Protein AF-A0A932YH78-F1 (afdb_monomer_lite)

Secondary structure (DSSP, 8-state):
-HHHHHHHHHHHHHHHHHHHHHHHHHHHHHHHHHHHHHHHHHHHHHHHHHHHHHHHHHHTSHHHHHHHHHHHHT---TTPPP----PPP-----

pLDDT: mean 86.24, std 13.24, range [41.47, 97.06]

Foldseek 3Di:
DVVVVVVVVVVVVVVVVVVVVVVVVVVVVVVVVVVVVVVVVVVVVVVVVVVVVVVVVQCVPVVSVVVVVCVVVVDDDPPDDDDDDDPPPPPPDD

Structure (mmCIF, N/CA/C/O backbone):
data_AF-A0A932YH78-F1
#
_entry.id   AF-A0A932YH78-F1
#
loop_
_atom_site.group_PDB
_atom_site.id
_atom_site.type_symbol
_atom_site.label_atom_id
_atom_site.label_alt_id
_atom_site.label_comp_id
_atom_site.label_asym_id
_atom_site.label_entity_id
_atom_site.label_seq_id
_atom_site.pdbx_PDB_ins_code
_atom_site.Cartn_x
_atom_site.Cartn_y
_atom_site.Cartn_z
_atom_site.occupancy
_atom_site.B_iso_or_equiv
_atom_site.auth_seq_id
_atom_site.auth_comp_id
_atom_site.auth_asym_id
_atom_site.auth_atom_id
_atom_site.pdbx_PDB_model_num
ATOM 1 N N . MET A 1 1 ? 32.812 -2.220 -48.694 1.00 71.88 1 MET A N 1
ATOM 2 C CA . MET A 1 1 ? 31.414 -1.747 -48.553 1.00 71.88 1 MET A CA 1
ATOM 3 C C . MET A 1 1 ? 30.556 -2.660 -47.687 1.00 71.88 1 MET A C 1
ATOM 5 O O . MET A 1 1 ? 30.037 -2.178 -46.693 1.00 71.88 1 MET A O 1
ATOM 9 N N . THR A 1 2 ? 30.450 -3.960 -47.976 1.00 88.00 2 THR A N 1
ATOM 10 C CA . THR A 1 2 ? 29.596 -4.908 -47.221 1.00 88.00 2 THR A CA 1
ATOM 11 C C . THR A 1 2 ? 29.855 -4.936 -45.710 1.00 88.00 2 THR A C 1
ATOM 13 O O . THR A 1 2 ? 28.911 -4.894 -44.932 1.00 88.00 2 THR A O 1
ATOM 16 N N . LYS A 1 3 ? 31.123 -4.905 -45.278 1.00 92.12 3 LYS A N 1
ATOM 17 C CA . LYS A 1 3 ? 31.497 -4.853 -43.849 1.00 92.12 3 LYS A CA 1
ATOM 18 C C . LYS A 1 3 ? 31.032 -3.574 -43.136 1.00 92.12 3 LYS A C 1
ATOM 20 O O . LYS A 1 3 ? 30.655 -3.631 -41.975 1.00 92.12 3 LYS A O 1
ATOM 25 N N . ILE A 1 4 ? 31.034 -2.437 -43.838 1.00 92.88 4 ILE A N 1
ATOM 26 C CA . ILE A 1 4 ? 30.588 -1.145 -43.291 1.00 92.88 4 ILE A CA 1
ATOM 27 C C . ILE A 1 4 ? 29.063 -1.145 -43.150 1.00 92.88 4 ILE A C 1
ATOM 29 O O . ILE A 1 4 ? 28.545 -0.759 -42.111 1.00 92.88 4 ILE A O 1
ATOM 33 N N . ILE A 1 5 ? 28.348 -1.655 -44.158 1.00 93.94 5 ILE A N 1
ATOM 34 C CA . ILE A 1 5 ? 26.886 -1.805 -44.108 1.00 93.94 5 ILE A CA 1
ATOM 35 C C . ILE A 1 5 ? 26.485 -2.747 -42.964 1.00 93.94 5 ILE A C 1
ATOM 37 O O . ILE A 1 5 ? 25.608 -2.407 -42.177 1.00 93.94 5 ILE A O 1
ATOM 41 N N . ALA A 1 6 ? 27.167 -3.887 -42.818 1.00 94.44 6 ALA A N 1
ATOM 42 C CA . ALA A 1 6 ? 26.920 -4.822 -41.722 1.00 94.44 6 ALA A CA 1
ATOM 43 C C . ALA A 1 6 ? 27.150 -4.179 -40.343 1.00 94.44 6 ALA A C 1
ATOM 45 O O . ALA A 1 6 ? 26.337 -4.366 -39.444 1.00 94.44 6 ALA A O 1
ATOM 46 N N . ALA A 1 7 ? 28.211 -3.379 -40.187 1.00 95.38 7 ALA A N 1
ATOM 47 C CA . ALA A 1 7 ? 28.480 -2.657 -38.944 1.00 95.38 7 ALA A CA 1
ATOM 48 C C . ALA A 1 7 ? 27.387 -1.623 -38.619 1.00 95.38 7 ALA A C 1
ATOM 50 O O . ALA A 1 7 ? 26.962 -1.524 -37.470 1.00 95.38 7 ALA A O 1
ATOM 51 N N . ILE A 1 8 ? 26.891 -0.895 -39.626 1.00 95.94 8 ILE A N 1
ATOM 52 C CA . ILE A 1 8 ? 25.796 0.072 -39.458 1.00 95.94 8 ILE A CA 1
ATOM 53 C C . ILE A 1 8 ? 24.508 -0.640 -39.034 1.00 95.94 8 ILE A C 1
ATOM 55 O O . ILE A 1 8 ? 23.867 -0.214 -38.076 1.00 95.94 8 ILE A O 1
ATOM 59 N N . VAL A 1 9 ? 24.151 -1.742 -39.700 1.00 96.19 9 VAL A N 1
ATOM 60 C CA . VAL A 1 9 ? 22.956 -2.534 -39.363 1.00 96.19 9 VAL A CA 1
ATOM 61 C C . VAL A 1 9 ? 23.052 -3.091 -37.943 1.00 96.19 9 VAL A C 1
ATOM 63 O O . VAL A 1 9 ? 22.089 -2.992 -37.185 1.00 96.19 9 VAL A O 1
ATOM 66 N N . LEU A 1 10 ? 24.216 -3.618 -37.554 1.00 95.94 10 LEU A N 1
ATOM 67 C CA . LEU A 1 10 ? 24.441 -4.127 -36.202 1.00 95.94 10 LEU A CA 1
ATOM 68 C C . LEU A 1 10 ? 24.305 -3.014 -35.152 1.00 95.94 10 LEU A C 1
ATOM 70 O O . LEU A 1 10 ? 23.657 -3.214 -34.127 1.00 95.94 10 LEU A O 1
ATOM 74 N N . GLY A 1 11 ? 24.865 -1.831 -35.422 1.00 96.19 11 GLY A N 1
ATOM 75 C CA . GLY A 1 11 ? 24.739 -0.670 -34.541 1.00 96.19 11 GLY A CA 1
ATOM 76 C C . GLY A 1 11 ? 23.284 -0.241 -34.352 1.00 96.19 11 GLY A C 1
ATOM 77 O O . GLY A 1 11 ? 22.843 -0.023 -33.226 1.00 96.19 11 GLY A O 1
ATOM 78 N N . LEU A 1 12 ? 22.512 -0.199 -35.439 1.00 96.31 12 LEU A N 1
ATOM 79 C CA . LEU A 1 12 ? 21.084 0.129 -35.406 1.00 96.31 12 LEU A CA 1
ATOM 80 C C . LEU A 1 12 ? 20.287 -0.896 -34.586 1.00 96.31 12 LEU A C 1
ATOM 82 O O . LEU A 1 12 ? 19.434 -0.523 -33.783 1.00 96.31 12 LEU A O 1
ATOM 86 N N . LEU A 1 13 ? 20.619 -2.180 -34.729 1.00 96.44 13 LEU A N 1
ATOM 87 C CA . LEU A 1 13 ? 19.980 -3.268 -33.993 1.00 96.44 13 LEU A CA 1
ATOM 88 C C . LEU A 1 13 ? 20.256 -3.168 -32.483 1.00 96.44 13 LEU A C 1
ATOM 90 O O . LEU A 1 13 ? 19.335 -3.319 -31.682 1.00 96.44 13 LEU A O 1
ATOM 94 N N . ILE A 1 14 ? 21.487 -2.829 -32.087 1.00 96.50 14 ILE A N 1
ATOM 95 C CA . ILE A 1 14 ? 21.848 -2.607 -30.677 1.00 96.50 14 ILE A CA 1
ATOM 96 C C . ILE A 1 14 ? 21.064 -1.432 -30.083 1.00 96.50 14 ILE A C 1
ATOM 98 O O . ILE A 1 14 ? 20.573 -1.537 -28.961 1.00 96.50 14 ILE A O 1
ATOM 102 N N . VAL A 1 15 ? 20.908 -0.331 -30.825 1.00 96.56 15 VAL A N 1
ATOM 103 C CA . VAL A 1 15 ? 20.143 0.838 -30.357 1.00 96.56 15 VAL A CA 1
ATOM 104 C C . VAL A 1 15 ? 18.673 0.480 -30.131 1.00 96.56 15 VAL A C 1
ATOM 106 O O . VAL A 1 15 ? 18.110 0.835 -29.095 1.00 96.56 15 VAL A O 1
ATOM 109 N N . VAL A 1 16 ? 18.062 -0.264 -31.058 1.00 96.88 16 VAL A N 1
ATOM 110 C CA . VAL A 1 16 ? 16.668 -0.718 -30.925 1.00 96.88 16 VAL A CA 1
ATOM 111 C C . VAL A 1 16 ? 16.508 -1.634 -29.711 1.00 96.88 16 VAL A C 1
ATOM 113 O O . VAL A 1 16 ? 15.637 -1.390 -28.878 1.00 96.88 16 VAL A O 1
ATOM 116 N N . LEU A 1 17 ? 17.383 -2.633 -29.553 1.00 96.00 17 LEU A N 1
ATOM 117 C CA . LEU A 1 17 ? 17.341 -3.538 -28.400 1.00 96.00 17 LEU A CA 1
ATOM 118 C C . LEU A 1 17 ? 17.559 -2.801 -27.075 1.00 96.00 17 LEU A C 1
ATOM 120 O O . LEU A 1 17 ? 16.864 -3.077 -26.099 1.00 96.00 17 LEU A O 1
ATOM 124 N N . GLY A 1 18 ? 18.487 -1.843 -27.039 1.00 95.75 18 GLY A N 1
ATOM 125 C CA . GLY A 1 18 ? 18.727 -1.019 -25.857 1.00 95.75 18 GLY A CA 1
ATOM 126 C C . GLY A 1 18 ? 17.484 -0.231 -25.441 1.00 95.75 18 GLY A C 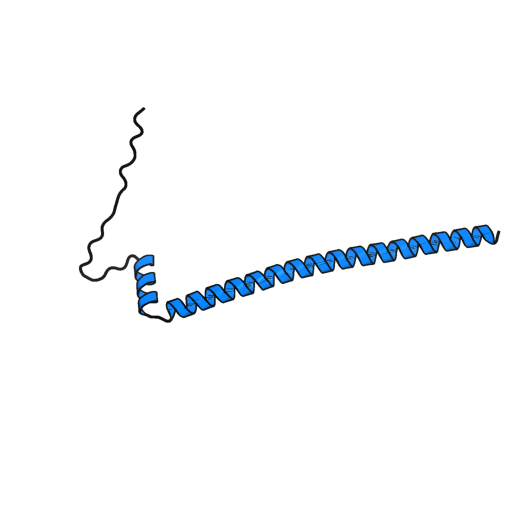1
ATOM 127 O O . GLY A 1 18 ? 17.169 -0.164 -24.252 1.00 95.75 18 GLY A O 1
ATOM 128 N N . ASN A 1 19 ? 16.744 0.308 -26.414 1.00 95.69 19 ASN A N 1
ATOM 129 C CA . ASN A 1 19 ? 15.517 1.052 -26.148 1.00 95.69 19 ASN A CA 1
ATOM 130 C C . ASN A 1 19 ? 14.392 0.147 -25.616 1.00 95.69 19 ASN A C 1
ATOM 132 O O . ASN A 1 19 ? 13.750 0.487 -24.623 1.00 95.69 19 ASN A O 1
ATOM 136 N N . GLU A 1 20 ? 14.200 -1.034 -26.210 1.00 95.38 20 GLU A N 1
ATOM 137 C CA . GLU A 1 20 ? 13.208 -2.016 -25.741 1.00 95.38 20 GLU A CA 1
ATOM 138 C C . GLU A 1 20 ? 13.494 -2.479 -24.305 1.00 95.38 20 GLU A C 1
ATOM 140 O O . GLU A 1 20 ? 12.596 -2.504 -23.460 1.00 95.38 20 GLU A O 1
ATOM 145 N N . ILE A 1 21 ? 14.762 -2.770 -23.990 1.00 95.19 21 ILE A N 1
ATOM 146 C CA . ILE A 1 21 ? 15.182 -3.154 -22.635 1.00 95.19 21 ILE A CA 1
ATOM 147 C C . ILE A 1 21 ? 14.907 -2.018 -21.647 1.00 95.19 21 ILE A C 1
ATOM 149 O O . ILE A 1 21 ? 14.347 -2.255 -20.573 1.00 95.19 21 ILE A O 1
ATOM 153 N N . TYR A 1 22 ? 15.265 -0.782 -22.002 1.00 94.94 22 TYR A N 1
ATOM 154 C CA . TYR A 1 22 ? 15.033 0.381 -21.148 1.00 94.94 22 TYR A CA 1
ATOM 155 C C . TYR A 1 22 ? 13.537 0.611 -20.891 1.00 94.94 22 TYR A C 1
ATOM 157 O O . TYR A 1 22 ? 13.115 0.812 -19.748 1.00 94.94 22 TYR A O 1
ATOM 165 N N . PHE A 1 23 ? 12.720 0.526 -21.939 1.00 94.56 23 PHE A N 1
ATOM 166 C CA . PHE A 1 23 ? 11.275 0.690 -21.847 1.00 94.56 23 PHE A CA 1
ATOM 167 C C . PHE A 1 23 ? 10.624 -0.400 -20.991 1.00 94.56 23 PHE A C 1
ATOM 169 O O . PHE A 1 23 ? 9.794 -0.097 -20.128 1.00 94.56 23 PHE A O 1
ATOM 176 N N . PHE A 1 24 ? 11.033 -1.657 -21.174 1.00 94.50 24 PHE A N 1
ATOM 177 C CA . PHE A 1 24 ? 10.555 -2.778 -20.369 1.00 94.50 24 PHE A CA 1
ATOM 178 C C . PHE A 1 24 ? 10.943 -2.623 -18.895 1.00 94.50 24 PHE A C 1
ATOM 180 O O . PHE A 1 24 ? 10.102 -2.791 -18.009 1.00 94.50 24 PHE A O 1
ATOM 187 N N . TRP A 1 25 ? 12.188 -2.232 -18.617 1.00 93.62 25 TRP A N 1
ATOM 188 C CA . TRP A 1 25 ? 12.660 -2.027 -17.249 1.00 93.62 25 TRP A CA 1
ATOM 189 C C . TRP A 1 25 ? 11.915 -0.887 -16.545 1.00 93.62 25 TRP A C 1
ATOM 191 O O . TRP A 1 25 ? 11.483 -1.040 -15.400 1.00 93.62 25 TRP A O 1
ATOM 201 N N . SER A 1 26 ? 11.681 0.223 -17.252 1.00 93.81 26 SER A N 1
ATOM 202 C CA . SER A 1 26 ? 10.895 1.354 -16.747 1.00 93.81 26 SER A CA 1
ATOM 203 C C . SER A 1 26 ? 9.451 0.951 -16.423 1.00 93.81 26 SER A C 1
ATOM 205 O O . SER A 1 26 ? 8.946 1.241 -15.333 1.00 93.81 26 SER A O 1
ATOM 207 N N . LYS A 1 27 ? 8.800 0.196 -17.319 1.00 92.81 27 LYS A N 1
ATOM 208 C CA . LYS A 1 27 ? 7.443 -0.326 -17.099 1.00 92.81 27 LYS A CA 1
ATOM 209 C C . LYS A 1 27 ? 7.365 -1.270 -15.908 1.00 92.81 27 LYS A C 1
ATOM 211 O O . LYS A 1 27 ? 6.451 -1.127 -15.097 1.00 92.81 27 LYS A O 1
ATOM 216 N N . ASN A 1 28 ? 8.318 -2.192 -15.780 1.00 93.69 28 ASN A N 1
ATOM 217 C CA . ASN A 1 28 ? 8.363 -3.109 -14.644 1.00 93.69 28 ASN A CA 1
ATOM 218 C C . ASN A 1 28 ? 8.512 -2.354 -13.327 1.00 93.69 28 ASN A C 1
ATOM 220 O O . ASN A 1 28 ? 7.775 -2.627 -12.384 1.00 93.69 28 ASN A O 1
ATOM 224 N N . ARG A 1 29 ? 9.397 -1.355 -13.276 1.00 93.88 29 ARG A N 1
ATOM 225 C CA . ARG A 1 29 ? 9.593 -0.549 -12.069 1.00 93.88 29 ARG A CA 1
ATOM 226 C C . ARG A 1 29 ? 8.334 0.237 -11.693 1.00 93.88 29 ARG A C 1
ATOM 228 O O . ARG A 1 29 ? 7.961 0.268 -10.524 1.00 93.88 29 ARG A O 1
ATOM 235 N N . ALA A 1 30 ? 7.647 0.829 -12.670 1.00 93.06 30 ALA A N 1
ATOM 236 C CA . ALA A 1 30 ? 6.387 1.531 -12.429 1.00 93.06 30 ALA A CA 1
ATOM 237 C C . ALA A 1 30 ? 5.269 0.583 -11.954 1.00 93.06 30 ALA A C 1
ATOM 239 O O . ALA A 1 30 ? 4.515 0.925 -11.040 1.00 93.06 30 ALA A O 1
ATOM 240 N N . ALA A 1 31 ? 5.168 -0.609 -12.549 1.00 92.88 31 ALA A N 1
ATOM 241 C CA . ALA A 1 31 ? 4.209 -1.632 -12.139 1.00 92.88 31 ALA A CA 1
ATOM 242 C C . ALA A 1 31 ? 4.490 -2.133 -10.716 1.00 92.88 31 ALA A C 1
ATOM 244 O O . ALA A 1 31 ? 3.564 -2.282 -9.920 1.00 92.88 31 ALA A O 1
ATOM 245 N N . GLU A 1 32 ? 5.761 -2.326 -10.372 1.00 95.44 32 GLU A N 1
ATOM 246 C CA . GLU A 1 32 ? 6.183 -2.756 -9.044 1.00 95.44 32 GLU A CA 1
ATOM 247 C C . GLU A 1 32 ? 5.847 -1.712 -7.972 1.00 95.44 32 GLU A C 1
ATOM 249 O O . GLU A 1 32 ? 5.320 -2.069 -6.918 1.00 95.44 32 GLU A O 1
ATOM 254 N N . THR A 1 33 ? 6.074 -0.422 -8.243 1.00 95.12 33 THR A N 1
ATOM 255 C CA . THR A 1 33 ? 5.682 0.656 -7.320 1.00 95.12 33 THR A CA 1
ATOM 256 C C . THR A 1 33 ? 4.174 0.666 -7.085 1.00 95.12 33 THR A C 1
ATOM 258 O O . THR A 1 33 ? 3.741 0.633 -5.935 1.00 95.12 33 THR A O 1
ATOM 261 N N . ARG A 1 34 ? 3.366 0.614 -8.154 1.00 94.06 34 ARG A N 1
ATOM 262 C CA . ARG A 1 34 ? 1.896 0.567 -8.040 1.00 94.06 34 ARG A CA 1
ATOM 263 C C . ARG A 1 34 ? 1.419 -0.656 -7.264 1.00 94.06 34 ARG A C 1
ATOM 265 O O . ARG A 1 34 ? 0.507 -0.553 -6.449 1.00 94.06 34 ARG A O 1
ATOM 272 N N . TYR A 1 35 ? 2.044 -1.808 -7.495 1.00 95.50 35 TYR A N 1
ATOM 273 C CA . TYR A 1 35 ? 1.737 -3.026 -6.754 1.00 95.50 35 TYR A CA 1
ATOM 274 C C . TYR A 1 35 ? 2.051 -2.873 -5.261 1.00 95.50 35 TYR A C 1
ATOM 276 O O . TYR A 1 35 ? 1.229 -3.248 -4.425 1.00 95.50 35 TYR A O 1
ATOM 284 N N . ARG A 1 36 ? 3.205 -2.290 -4.907 1.00 96.12 36 ARG A N 1
ATOM 285 C CA . ARG A 1 36 ? 3.561 -2.027 -3.503 1.00 96.12 36 ARG A CA 1
ATOM 286 C C . ARG A 1 36 ? 2.582 -1.061 -2.845 1.00 96.12 36 ARG A C 1
ATOM 288 O O . ARG A 1 36 ? 2.138 -1.339 -1.737 1.00 96.12 36 ARG A O 1
ATOM 295 N N . GLU A 1 37 ? 2.220 0.028 -3.515 1.00 96.50 37 GLU A N 1
ATOM 296 C CA . GLU A 1 37 ? 1.238 0.993 -3.005 1.00 96.50 37 GLU A CA 1
ATOM 297 C C . GLU A 1 37 ? -0.123 0.336 -2.765 1.00 96.50 37 GLU A C 1
ATOM 299 O O . GLU A 1 37 ? -0.697 0.477 -1.684 1.00 96.50 37 GLU A O 1
ATOM 304 N N . LEU A 1 38 ? -0.603 -0.452 -3.732 1.00 96.25 38 LEU A N 1
ATOM 305 C CA . LEU A 1 38 ? -1.870 -1.166 -3.610 1.00 96.25 38 LEU A CA 1
ATOM 306 C C . LEU A 1 38 ? -1.833 -2.195 -2.475 1.00 96.25 38 LEU A C 1
ATOM 308 O O . LEU A 1 38 ? -2.792 -2.307 -1.714 1.00 96.25 38 LEU A O 1
ATOM 312 N N . LYS A 1 39 ? -0.716 -2.915 -2.326 1.00 96.38 39 LYS A N 1
ATOM 313 C CA . LYS A 1 39 ? -0.516 -3.872 -1.235 1.00 96.38 39 LYS A CA 1
ATOM 314 C C . LYS A 1 39 ? -0.523 -3.181 0.128 1.00 96.38 39 LYS A C 1
ATOM 316 O O . LYS A 1 39 ? -1.221 -3.638 1.023 1.00 96.38 39 LYS A O 1
ATOM 321 N N . ILE A 1 40 ? 0.174 -2.052 0.266 1.00 97.06 40 ILE A N 1
ATOM 322 C CA . ILE A 1 40 ? 0.160 -1.250 1.499 1.00 97.06 40 ILE A CA 1
ATOM 323 C C . ILE A 1 40 ? -1.261 -0.767 1.811 1.00 97.06 40 ILE A C 1
ATOM 325 O O . ILE A 1 40 ? -1.686 -0.829 2.962 1.00 97.06 40 ILE A O 1
ATOM 329 N N . GLY A 1 41 ? -2.003 -0.299 0.803 1.00 95.56 41 GLY A N 1
ATOM 330 C CA . GLY A 1 41 ? -3.397 0.116 0.970 1.00 95.56 41 GLY A CA 1
ATOM 331 C C . GLY A 1 41 ? -4.295 -1.031 1.435 1.00 95.56 41 GLY A C 1
ATOM 332 O O . GLY A 1 41 ? -5.074 -0.864 2.371 1.00 95.56 41 GLY A O 1
ATOM 333 N N . LEU A 1 42 ? -4.138 -2.211 0.834 1.00 96.12 42 LEU A N 1
ATOM 334 C CA . LEU A 1 42 ? -4.882 -3.410 1.210 1.00 96.12 42 LEU A CA 1
ATOM 335 C C . LEU A 1 42 ? -4.552 -3.870 2.635 1.00 96.12 42 LEU A C 1
ATOM 337 O O . LEU A 1 42 ? -5.461 -4.205 3.392 1.00 96.12 42 LEU A O 1
ATOM 341 N N . ASP A 1 43 ? -3.273 -3.878 3.006 1.00 96.81 43 ASP A N 1
ATOM 342 C CA . ASP A 1 43 ? -2.830 -4.294 4.338 1.00 96.81 43 ASP A CA 1
ATOM 343 C C . ASP A 1 43 ? -3.343 -3.325 5.416 1.00 96.81 43 ASP A C 1
ATOM 345 O O . ASP A 1 43 ? -3.819 -3.769 6.462 1.00 96.81 43 ASP A O 1
ATOM 349 N N . LYS A 1 44 ? -3.350 -2.013 5.136 1.00 96.69 44 LYS A N 1
ATOM 350 C CA . LYS A 1 44 ? -3.984 -1.009 6.008 1.00 96.69 44 LYS A CA 1
ATOM 351 C C . LYS A 1 44 ? -5.486 -1.243 6.148 1.00 96.69 44 LYS A C 1
ATOM 353 O O . LYS A 1 44 ? -5.973 -1.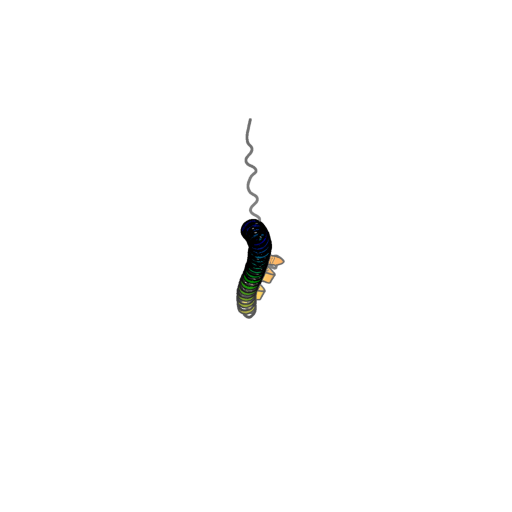330 7.266 1.00 96.69 44 LYS A O 1
ATOM 358 N N . ALA A 1 45 ? -6.199 -1.422 5.036 1.00 95.56 45 ALA A N 1
ATOM 359 C CA . ALA A 1 45 ? -7.642 -1.655 5.063 1.00 95.56 45 ALA A CA 1
ATOM 360 C C . ALA A 1 45 ? -8.013 -2.929 5.843 1.00 95.56 45 ALA A C 1
ATOM 362 O O . ALA A 1 45 ? -8.990 -2.936 6.587 1.00 95.56 45 ALA A O 1
ATOM 363 N N . LYS A 1 46 ? -7.216 -3.998 5.720 1.00 95.62 46 LYS A N 1
ATOM 364 C CA . LYS A 1 46 ? -7.391 -5.222 6.517 1.00 95.62 46 LYS A CA 1
ATOM 365 C C . LYS A 1 46 ? -7.152 -4.984 8.006 1.00 95.62 46 LYS A C 1
ATOM 367 O O . LYS A 1 46 ? -7.906 -5.504 8.823 1.00 95.62 46 LYS A O 1
ATOM 372 N N . ALA A 1 47 ? -6.121 -4.217 8.357 1.00 96.06 47 ALA A N 1
ATOM 373 C CA . ALA A 1 47 ? -5.841 -3.876 9.748 1.00 96.06 47 ALA A CA 1
ATOM 374 C C . ALA A 1 47 ? -6.961 -3.017 10.358 1.00 96.06 47 ALA A C 1
ATOM 376 O O . ALA A 1 47 ? -7.399 -3.287 11.475 1.00 96.06 47 ALA A O 1
ATOM 377 N N . ASP A 1 48 ? -7.457 -2.027 9.615 1.00 95.75 48 ASP A N 1
ATOM 378 C CA . ASP A 1 48 ? -8.563 -1.168 10.048 1.00 95.75 48 ASP A CA 1
ATOM 379 C C . ASP A 1 48 ? -9.866 -1.960 10.192 1.00 95.75 48 ASP A C 1
ATOM 381 O O . ASP A 1 48 ? -10.590 -1.776 11.168 1.00 95.75 48 ASP A O 1
ATOM 385 N N . TYR A 1 49 ? -10.132 -2.896 9.276 1.00 95.38 49 TYR A N 1
ATOM 386 C CA . TYR A 1 49 ? -11.262 -3.815 9.394 1.00 95.38 49 TYR A CA 1
ATOM 387 C C . TYR A 1 49 ? -11.178 -4.663 10.669 1.00 95.38 49 TYR A C 1
ATOM 389 O O . TYR A 1 49 ? -12.162 -4.746 11.397 1.00 95.38 49 TYR A O 1
ATOM 397 N N . GLY A 1 50 ? -10.011 -5.245 10.969 1.00 95.00 50 GLY A N 1
ATOM 398 C CA . GLY A 1 50 ? -9.819 -6.049 12.180 1.00 95.00 50 GLY A CA 1
ATOM 399 C C . GLY A 1 50 ? -10.081 -5.251 13.459 1.00 95.00 50 GLY A C 1
ATOM 400 O O . GLY A 1 50 ? -10.823 -5.706 14.323 1.00 95.00 50 GLY A O 1
ATOM 401 N N . ARG A 1 51 ? -9.560 -4.020 13.539 1.00 94.19 51 ARG A N 1
ATOM 402 C CA . ARG A 1 51 ? -9.832 -3.113 14.669 1.00 94.19 51 ARG A CA 1
ATOM 403 C C . ARG A 1 51 ? -11.311 -2.771 14.790 1.00 94.19 51 ARG A C 1
ATOM 405 O O . ARG A 1 51 ? -11.862 -2.830 15.880 1.00 94.19 51 ARG A O 1
ATOM 412 N N . LEU A 1 52 ? -11.962 -2.447 13.674 1.00 94.44 52 LEU A N 1
ATOM 413 C CA . LEU A 1 52 ? -13.383 -2.113 13.679 1.00 94.44 52 LEU A CA 1
ATOM 414 C C . LEU A 1 52 ? -14.243 -3.313 14.094 1.00 94.44 52 LEU A C 1
ATOM 416 O O . LEU A 1 52 ? -15.244 -3.144 14.784 1.00 94.44 52 LEU A O 1
ATOM 420 N N . GLU A 1 53 ? -13.861 -4.523 13.690 1.00 95.50 53 GLU A N 1
ATOM 421 C CA . GLU A 1 53 ? -14.536 -5.752 14.099 1.00 95.50 53 GLU A CA 1
ATOM 422 C C . GLU A 1 53 ? -14.355 -6.025 15.602 1.00 95.50 53 GLU A C 1
ATOM 424 O O . GLU A 1 53 ? -15.309 -6.424 16.275 1.00 95.50 53 GLU A O 1
ATOM 429 N N . GLU A 1 54 ? -13.159 -5.788 16.141 1.00 93.81 54 GLU A N 1
ATOM 430 C CA . GLU A 1 54 ? -12.880 -5.873 17.579 1.00 93.81 54 GLU A CA 1
ATOM 431 C C . GLU A 1 54 ? -13.698 -4.849 18.372 1.00 93.81 54 GLU A C 1
ATOM 433 O O . GLU A 1 54 ? -14.383 -5.230 19.324 1.00 93.81 54 GLU A O 1
ATOM 438 N N . ASP A 1 55 ? -13.708 -3.588 17.938 1.00 91.62 55 ASP A N 1
ATOM 439 C CA . ASP A 1 55 ? -14.519 -2.523 18.534 1.00 91.62 55 ASP A CA 1
ATOM 440 C C . ASP A 1 55 ? -16.007 -2.883 18.484 1.00 91.62 55 ASP A C 1
ATOM 442 O O . ASP A 1 55 ? -16.720 -2.782 19.483 1.00 91.62 55 ASP A O 1
ATOM 446 N N . PHE A 1 56 ? -16.488 -3.373 17.339 1.00 92.25 56 PHE A N 1
ATOM 447 C CA . PHE A 1 56 ? -17.874 -3.799 17.175 1.00 92.25 56 PHE A CA 1
ATOM 448 C C . PHE A 1 56 ? -18.243 -4.919 18.156 1.00 92.25 56 PHE A C 1
ATOM 450 O O . PHE A 1 56 ? -19.273 -4.840 18.827 1.00 92.25 56 PHE A O 1
ATOM 457 N N . LYS A 1 57 ? -17.386 -5.938 18.304 1.00 92.62 57 LYS A N 1
ATOM 458 C CA . LYS A 1 57 ? -17.574 -7.020 19.288 1.00 92.62 57 LYS A CA 1
ATOM 459 C C . LYS A 1 57 ? -17.509 -6.512 20.726 1.00 92.62 57 LYS A C 1
ATOM 461 O O . LYS A 1 57 ? -18.270 -6.985 21.568 1.00 92.62 57 LYS A O 1
ATOM 466 N N . TYR A 1 58 ? -16.639 -5.549 21.014 1.00 90.38 58 TYR A N 1
ATOM 467 C CA . TYR A 1 58 ? -16.533 -4.937 22.334 1.00 90.38 58 TYR A CA 1
ATOM 468 C C . TYR A 1 58 ? -17.812 -4.173 22.701 1.00 90.38 58 TYR A C 1
ATOM 470 O O . TYR A 1 58 ? -18.346 -4.377 23.796 1.00 90.38 58 TYR A O 1
ATOM 478 N N . TYR A 1 59 ? -18.335 -3.360 21.778 1.00 90.94 59 TYR A N 1
ATOM 479 C CA . TYR A 1 59 ? -19.550 -2.559 21.962 1.00 90.94 59 TYR A C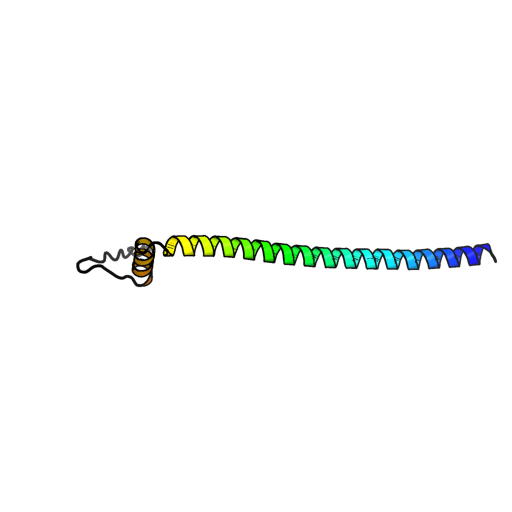A 1
ATOM 480 C C . TYR A 1 59 ? -20.851 -3.360 21.879 1.00 90.94 59 TYR A C 1
ATOM 482 O O . TYR A 1 59 ? -21.872 -2.905 22.391 1.00 90.94 59 TYR A O 1
ATOM 490 N N . LEU A 1 60 ? -20.827 -4.563 21.298 1.00 91.12 60 LEU A N 1
ATOM 491 C CA . LEU A 1 60 ? -21.953 -5.499 21.347 1.00 91.12 60 LEU A CA 1
ATOM 492 C C . LEU A 1 60 ? -22.325 -5.896 22.783 1.00 91.12 60 LEU A C 1
ATOM 494 O O . LEU A 1 60 ? -23.475 -6.252 23.026 1.00 91.12 60 LEU A O 1
ATOM 498 N N . ASN A 1 61 ? -21.386 -5.832 23.736 1.00 91.62 61 ASN A N 1
ATOM 499 C CA . ASN A 1 61 ? -21.689 -6.020 25.150 1.00 91.62 61 ASN A CA 1
ATOM 500 C C . ASN A 1 61 ? -22.245 -4.710 25.751 1.00 91.62 61 ASN A C 1
ATOM 502 O O . ASN A 1 61 ? -21.491 -3.739 25.880 1.00 91.62 61 ASN A O 1
ATOM 506 N N . PRO A 1 62 ? -23.517 -4.675 26.198 1.00 88.56 62 PRO A N 1
ATOM 507 C CA . PRO A 1 62 ? -24.136 -3.464 26.736 1.00 88.56 62 PRO A CA 1
ATOM 508 C C . PRO A 1 62 ? -23.375 -2.840 27.913 1.00 88.56 62 PRO A C 1
ATOM 510 O O . PRO A 1 62 ? -23.327 -1.618 28.023 1.00 88.56 62 PRO A O 1
ATOM 513 N N . ALA A 1 63 ? -22.724 -3.651 28.756 1.00 87.44 63 ALA A N 1
ATOM 514 C CA . ALA A 1 63 ? -21.943 -3.153 29.891 1.00 87.44 63 ALA A CA 1
ATOM 515 C C . ALA A 1 63 ? -20.691 -2.375 29.443 1.00 87.44 63 ALA A C 1
ATOM 517 O O . ALA A 1 63 ? -20.319 -1.368 30.047 1.00 87.44 63 ALA A O 1
ATOM 518 N N . ASN A 1 64 ? -20.051 -2.816 28.357 1.00 88.19 64 ASN A N 1
ATOM 519 C CA . ASN A 1 64 ? -18.898 -2.130 27.773 1.00 88.19 64 ASN A C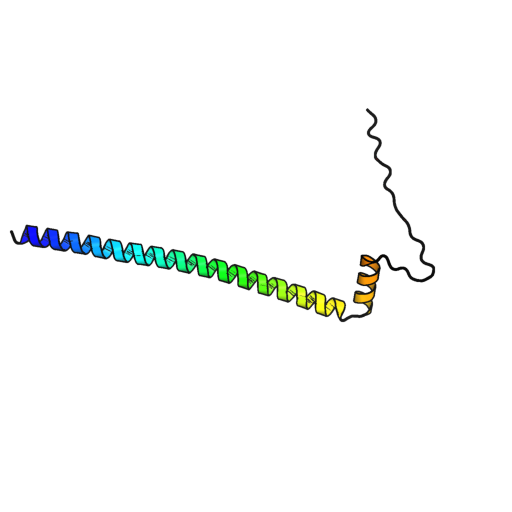A 1
ATOM 520 C C . ASN A 1 64 ? -19.318 -0.836 27.070 1.00 88.19 64 ASN A C 1
ATOM 522 O O . ASN A 1 64 ? -18.624 0.177 27.168 1.00 88.19 64 ASN A O 1
ATOM 526 N N . LEU A 1 65 ? -20.466 -0.861 26.388 1.00 86.19 65 LEU A N 1
ATOM 527 C CA . LEU A 1 65 ? -21.045 0.324 25.763 1.00 86.19 65 LEU A CA 1
ATOM 528 C C . LEU A 1 65 ? -21.408 1.387 26.809 1.00 86.19 65 LEU A C 1
ATOM 530 O O . LEU A 1 65 ? -21.068 2.556 26.636 1.00 86.19 65 LEU A O 1
ATOM 534 N N . GLU A 1 66 ? -22.035 0.986 27.920 1.00 84.69 66 GLU A N 1
ATOM 535 C CA . GLU A 1 66 ? -22.336 1.882 29.042 1.00 84.69 66 GLU A CA 1
ATOM 536 C C . GLU A 1 66 ? -21.057 2.503 29.613 1.00 84.69 66 GLU A C 1
ATOM 538 O O . GLU A 1 66 ? -21.001 3.716 29.818 1.00 84.69 66 GLU A O 1
ATOM 543 N N . LYS A 1 67 ? -20.008 1.698 29.816 1.00 84.88 67 LYS A N 1
ATOM 544 C CA . LYS A 1 67 ? -18.714 2.171 30.319 1.00 84.88 67 LYS A CA 1
ATOM 545 C C . LYS A 1 67 ? -18.119 3.269 29.433 1.00 84.88 67 LYS A C 1
ATOM 547 O O . LYS A 1 67 ? -17.726 4.310 29.961 1.00 84.88 67 LYS A O 1
ATOM 552 N N . GLU A 1 68 ? -18.122 3.091 28.111 1.00 84.94 68 GLU A N 1
ATOM 553 C CA . GLU A 1 68 ? -17.569 4.103 27.200 1.00 84.94 68 GLU A CA 1
ATOM 554 C C . GLU A 1 68 ? -18.455 5.332 27.033 1.00 84.94 68 GLU A C 1
ATOM 556 O O . GLU A 1 68 ? -17.936 6.442 26.901 1.00 84.94 68 GLU A O 1
ATOM 561 N N . LEU A 1 69 ? -19.778 5.182 27.113 1.00 83.12 69 LEU A N 1
ATOM 562 C CA . LEU A 1 69 ? -20.682 6.331 27.180 1.00 83.12 69 LEU A CA 1
ATOM 563 C C . LEU A 1 69 ? -20.458 7.134 28.468 1.00 83.12 69 LEU A C 1
ATOM 565 O O . LEU A 1 69 ? -20.376 8.363 28.417 1.00 83.12 69 LEU A O 1
ATOM 569 N N . ARG A 1 70 ? -20.287 6.461 29.612 1.00 82.62 70 ARG A N 1
ATOM 570 C CA . ARG A 1 70 ? -19.969 7.118 30.886 1.00 82.62 70 ARG A CA 1
ATOM 571 C C . ARG A 1 70 ? -18.618 7.823 30.845 1.00 82.62 70 ARG A C 1
ATOM 573 O O . ARG A 1 70 ? -18.539 8.957 31.306 1.00 82.62 70 ARG A O 1
ATOM 580 N N . ALA A 1 71 ? -17.596 7.212 30.247 1.00 82.06 71 ALA A N 1
ATOM 581 C CA . ALA A 1 71 ? -16.278 7.825 30.097 1.00 82.06 71 ALA A CA 1
ATOM 582 C C . ALA A 1 71 ? -16.286 9.042 29.151 1.00 82.06 71 ALA A C 1
ATOM 584 O O . ALA A 1 71 ? -15.714 10.077 29.485 1.00 82.06 71 ALA A O 1
ATOM 585 N N . ARG A 1 72 ? -16.960 8.960 27.991 1.00 81.50 72 ARG A N 1
ATOM 586 C CA . ARG A 1 72 ? -16.985 10.053 26.994 1.00 81.50 72 ARG A CA 1
ATOM 587 C C . ARG A 1 72 ? -17.782 11.271 27.439 1.00 81.50 72 ARG A C 1
ATOM 589 O O . ARG A 1 72 ? -17.379 12.396 27.160 1.00 81.50 72 ARG A O 1
ATOM 596 N N . PHE A 1 73 ? -18.916 11.053 28.094 1.00 80.25 73 PHE A N 1
ATOM 597 C CA . PHE A 1 73 ? -19.834 12.128 28.474 1.00 80.25 73 PHE A CA 1
ATOM 598 C C . PHE A 1 73 ? -19.778 12.462 29.970 1.00 80.25 73 PHE A C 1
ATOM 600 O O . PHE A 1 73 ? -20.538 13.307 30.437 1.00 80.25 73 PHE A O 1
ATOM 607 N N . ASN A 1 74 ? -18.874 11.822 30.722 1.00 69.69 74 ASN A N 1
ATOM 608 C CA . ASN A 1 74 ? -18.767 11.932 32.178 1.00 69.69 74 ASN A CA 1
ATOM 609 C C . ASN A 1 74 ? -20.096 11.644 32.906 1.00 69.69 74 ASN A C 1
ATOM 611 O O . ASN A 1 74 ? -20.416 12.289 33.909 1.00 69.69 74 ASN A O 1
ATOM 615 N N . TYR A 1 75 ? -20.888 10.683 32.412 1.00 71.00 75 TYR A N 1
ATOM 616 C CA . TYR A 1 75 ? -22.151 10.312 33.053 1.00 71.00 75 TYR A CA 1
ATOM 617 C C . TYR A 1 75 ? -21.908 9.582 34.377 1.00 71.00 75 TYR A C 1
ATOM 619 O O . TYR A 1 75 ? -21.128 8.627 34.462 1.00 71.00 75 TYR A O 1
ATOM 627 N N . ARG A 1 76 ? -22.632 10.013 35.413 1.00 66.50 76 ARG A N 1
ATOM 628 C CA . ARG A 1 76 ? -22.587 9.424 36.752 1.00 66.50 76 ARG A CA 1
ATOM 629 C C . ARG A 1 76 ? -23.871 8.708 37.098 1.00 66.50 76 ARG A C 1
ATOM 631 O O . ARG A 1 76 ? -24.950 9.115 36.670 1.00 66.50 76 ARG A O 1
ATOM 638 N N . GLN A 1 77 ? -23.741 7.679 37.921 1.00 67.25 77 GLN A N 1
ATOM 639 C CA . GLN A 1 77 ? -24.896 7.105 38.587 1.00 67.25 77 GLN A CA 1
ATOM 640 C C . GLN A 1 77 ? -25.403 8.080 39.667 1.00 67.25 77 GLN A C 1
ATOM 642 O O . GLN A 1 77 ? -24.606 8.840 40.234 1.00 67.25 77 GLN A O 1
ATOM 647 N N . PRO A 1 78 ? -26.717 8.100 39.957 1.00 68.25 78 PRO A N 1
ATOM 648 C CA . PRO A 1 78 ? -27.263 8.925 41.029 1.00 68.25 78 PRO A CA 1
ATOM 649 C C . PRO A 1 78 ? -26.542 8.622 42.355 1.00 68.25 78 PRO A C 1
ATOM 651 O O . PRO A 1 78 ? -26.638 7.510 42.865 1.00 68.25 78 PRO A O 1
ATOM 654 N N . GLY A 1 79 ? -25.801 9.599 42.895 1.00 68.81 79 GLY A N 1
ATOM 655 C CA . GLY A 1 79 ? -25.054 9.471 44.158 1.00 68.81 79 GLY A CA 1
ATOM 656 C C . GLY A 1 79 ? -23.524 9.342 44.054 1.00 68.81 79 GLY A C 1
ATOM 657 O O . GLY A 1 79 ? -22.863 9.308 45.089 1.00 68.81 79 GLY A O 1
ATOM 658 N N . GLU A 1 80 ? -22.926 9.311 42.857 1.00 67.44 80 GLU A N 1
ATOM 659 C CA . GLU A 1 80 ? -21.457 9.287 42.706 1.00 67.44 80 GLU A CA 1
ATOM 660 C C . GLU A 1 80 ? -20.803 10.683 42.842 1.00 67.44 80 GLU A C 1
ATOM 662 O O . GLU A 1 80 ? -21.084 11.624 42.086 1.00 67.44 80 GLU A O 1
ATOM 667 N N . ASN A 1 81 ? -19.839 10.800 43.762 1.00 65.00 81 ASN A N 1
ATOM 668 C CA . ASN A 1 81 ? -19.037 12.011 43.972 1.00 65.00 81 ASN A CA 1
ATOM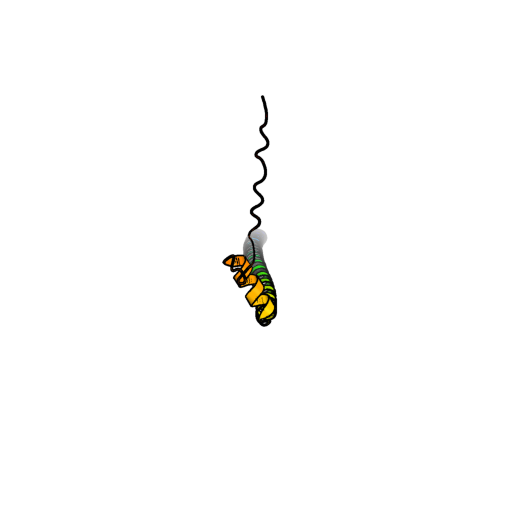 669 C C . ASN A 1 81 ? -17.871 12.099 42.963 1.00 65.00 81 ASN A C 1
ATOM 671 O O . ASN A 1 81 ? -17.109 11.147 42.814 1.00 65.00 81 ASN A O 1
ATOM 675 N N . LEU A 1 82 ? -17.698 13.249 42.289 1.00 65.00 82 LEU A N 1
ATOM 676 C CA . LEU A 1 82 ? -16.511 13.517 41.458 1.00 65.00 82 LEU A CA 1
ATOM 677 C C . LEU A 1 82 ? -15.332 13.841 42.363 1.00 65.00 82 LEU A C 1
ATOM 679 O O . LEU A 1 82 ? -15.435 14.748 43.188 1.00 65.00 82 LEU A O 1
ATOM 683 N N . ILE A 1 83 ? -14.189 13.209 42.130 1.00 64.56 83 ILE A N 1
ATOM 684 C CA . ILE A 1 83 ? -12.920 13.666 42.692 1.00 64.56 83 ILE A CA 1
ATOM 685 C C . ILE A 1 83 ? -12.139 14.318 41.549 1.00 64.56 83 ILE A C 1
ATOM 687 O O . ILE A 1 83 ? -11.623 13.627 40.675 1.00 64.56 83 ILE A O 1
ATOM 691 N N . ILE A 1 84 ? -12.082 15.653 41.526 1.00 64.19 84 ILE A N 1
ATOM 692 C CA . ILE A 1 84 ? -11.198 16.388 40.612 1.00 64.19 84 ILE A CA 1
ATOM 693 C C . ILE A 1 84 ? -9.840 16.514 41.299 1.00 64.19 84 ILE A C 1
ATOM 695 O O . ILE A 1 84 ? -9.696 17.252 42.272 1.00 64.19 84 ILE A O 1
ATOM 699 N N . ILE A 1 85 ? -8.841 15.792 40.795 1.00 68.81 85 ILE A N 1
ATOM 700 C CA . ILE A 1 85 ? -7.459 15.913 41.260 1.00 68.81 85 ILE A CA 1
ATOM 701 C C . ILE A 1 85 ? -6.801 17.035 40.457 1.00 68.81 85 ILE A C 1
ATOM 703 O O . ILE A 1 85 ? -6.431 16.844 39.301 1.00 68.81 85 ILE A O 1
ATOM 707 N N . VAL A 1 86 ? -6.670 18.217 41.062 1.00 75.19 86 VAL A N 1
ATOM 708 C CA . VAL A 1 86 ? -5.884 19.318 40.492 1.00 75.19 86 VAL A CA 1
ATOM 709 C C . VAL A 1 86 ? -4.435 19.154 40.958 1.00 75.19 86 VAL A C 1
ATOM 711 O O . VAL A 1 86 ? -4.181 19.257 42.162 1.00 7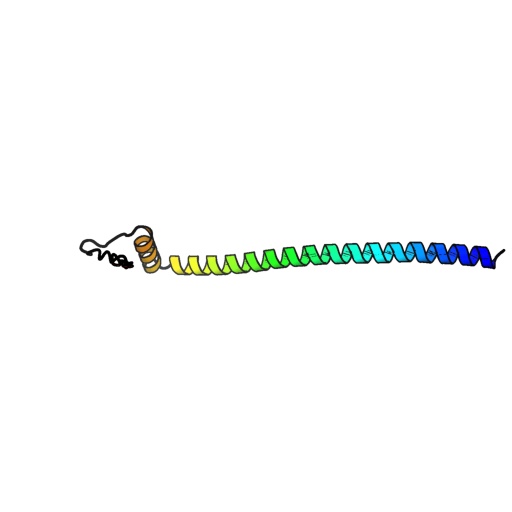5.19 86 VAL A O 1
ATOM 714 N N . PRO A 1 87 ? -3.468 18.887 40.061 1.00 71.00 87 PRO A N 1
ATOM 715 C CA . PRO A 1 87 ? -2.065 18.870 40.446 1.00 71.00 87 PRO A CA 1
ATOM 716 C C . PRO A 1 87 ? -1.656 20.283 40.878 1.00 71.00 87 PRO A C 1
ATOM 718 O O . PRO A 1 87 ? -1.918 21.257 40.169 1.00 71.00 87 PRO A O 1
ATOM 721 N N . LYS A 1 88 ? -1.031 20.414 42.056 1.00 66.38 88 LYS A N 1
ATOM 722 C CA . LYS A 1 88 ? -0.438 21.689 42.475 1.00 66.38 88 LYS A CA 1
ATOM 723 C C . LYS A 1 88 ? 0.594 22.082 41.425 1.00 66.38 88 LYS A C 1
ATOM 725 O O . LYS A 1 88 ? 1.520 21.312 41.177 1.00 66.38 88 LYS A O 1
ATOM 730 N N . ALA A 1 89 ? 0.421 23.260 40.826 1.00 60.34 89 ALA A N 1
ATOM 731 C CA . ALA A 1 89 ? 1.443 23.869 39.994 1.00 60.34 89 ALA A CA 1
ATOM 732 C C . ALA A 1 89 ? 2.757 23.825 40.776 1.00 60.34 89 ALA A C 1
ATOM 734 O O . ALA A 1 89 ? 2.831 24.334 41.897 1.00 60.34 89 ALA A O 1
ATOM 735 N N . SER A 1 90 ? 3.756 23.145 40.222 1.00 55.84 90 SER A N 1
ATOM 736 C CA . SER A 1 90 ? 5.120 23.216 40.714 1.00 55.84 90 SER A CA 1
ATOM 737 C C . SER A 1 90 ? 5.533 24.676 40.579 1.00 55.84 90 SER A C 1
ATOM 739 O O . SER A 1 90 ? 5.862 25.133 39.489 1.00 55.84 90 SER A O 1
ATOM 741 N N . SER A 1 91 ? 5.415 25.436 41.666 1.00 55.53 91 SER A N 1
ATOM 742 C CA . SER A 1 91 ? 6.034 26.745 41.788 1.00 55.53 91 SER A CA 1
ATOM 743 C C . SER A 1 91 ? 7.538 26.507 41.722 1.00 55.53 91 SER A C 1
ATOM 745 O O . SER A 1 91 ? 8.170 26.180 42.728 1.00 55.53 91 SER A O 1
ATOM 747 N N . THR A 1 92 ? 8.085 26.568 40.512 1.00 56.78 92 THR A N 1
ATOM 748 C CA . THR A 1 92 ? 9.507 26.789 40.286 1.00 56.78 92 THR A CA 1
ATOM 749 C C . THR A 1 92 ? 9.805 28.150 40.895 1.00 56.78 92 THR A C 1
ATOM 751 O O . THR A 1 92 ? 9.480 29.176 40.307 1.00 56.78 92 THR A O 1
ATOM 754 N N . ASN A 1 93 ? 10.306 28.145 42.128 1.00 52.53 93 ASN A N 1
ATOM 755 C CA . ASN A 1 93 ? 10.855 29.337 42.749 1.00 52.53 93 ASN A CA 1
ATOM 756 C C . ASN A 1 93 ? 12.212 29.600 42.087 1.00 52.53 93 ASN A C 1
ATOM 758 O O . ASN A 1 93 ? 13.057 28.701 42.056 1.00 52.53 93 ASN A O 1
ATOM 762 N N . GLU A 1 94 ? 12.347 30.797 41.521 1.00 41.47 94 GLU A N 1
ATOM 763 C CA . GLU A 1 94 ? 13.615 31.406 41.100 1.00 41.47 94 GLU A CA 1
ATOM 764 C C . GLU A 1 94 ? 14.532 31.681 42.299 1.00 41.47 94 GLU A C 1
ATOM 766 O O . GLU A 1 94 ? 14.005 31.957 43.406 1.00 41.47 94 GLU A O 1
#

Sequence (94 aa):
MTKIIAAIVLGLLIVVLGNEIYFFWSKNRAAETRYRELKIGLDKAKADYGRLEEDFKYYLNPANLEKELRARFNYRQPGENLIIIVPKASSTNE

Radius of gyration: 34.36 Å; chains: 1; bounding box: 59×38×93 Å